Protein AF-A0A6I5NQ00-F1 (afdb_monomer_lite)

Sequence (84 aa):
MAPDIATAQWRQVEAAGLNQIRFAWAGALQPQQAHYYRLQGPLVLVECGNTQNNANHIHTVWRDLTNDFGGDIFSAHHNQIVHR

Secondary structure (DSSP, 8-state):
----HHHHHHHHHHHT-GGG-EEEEEE-SSTTS-EEEEEE-SSEEEEEEEEETTTTEEEEEEEETTS-TTTTHHHHHHHHS---

pLDDT: mean 90.24, std 9.54, range [47.59, 98.31]

Structure (mmCIF, N/CA/C/O backbone):
data_AF-A0A6I5NQ00-F1
#
_entry.id   AF-A0A6I5NQ00-F1
#
loop_
_atom_site.group_PDB
_atom_site.id
_atom_site.type_symbol
_atom_site.label_atom_id
_atom_site.label_alt_id
_atom_site.label_comp_id
_atom_site.label_asym_id
_atom_site.label_entity_id
_atom_site.label_seq_id
_atom_site.pdbx_PDB_ins_code
_atom_site.Cartn_x
_atom_site.Cartn_y
_atom_site.Cartn_z
_atom_site.occupancy
_atom_site.B_iso_or_equiv
_atom_site.auth_seq_id
_atom_site.auth_comp_id
_atom_site.auth_asym_id
_atom_site.auth_atom_id
_atom_site.pdbx_PDB_model_num
ATOM 1 N N . MET A 1 1 ? -3.207 17.922 22.601 1.00 47.59 1 MET A N 1
ATOM 2 C CA . MET A 1 1 ? -2.509 17.425 21.395 1.00 47.59 1 MET A CA 1
ATOM 3 C C . MET A 1 1 ? -3.323 16.278 20.845 1.00 47.59 1 MET A C 1
ATOM 5 O O . MET A 1 1 ? -3.791 15.477 21.647 1.00 47.59 1 MET A O 1
ATOM 9 N N . ALA A 1 2 ? -3.539 16.225 19.532 1.00 60.09 2 ALA A N 1
ATOM 10 C CA . ALA A 1 2 ? -4.103 15.026 18.923 1.00 60.09 2 ALA A CA 1
ATOM 11 C C . ALA A 1 2 ? -3.180 13.832 19.241 1.00 60.09 2 ALA A C 1
ATOM 13 O O . ALA A 1 2 ? -1.963 14.036 19.316 1.00 60.09 2 ALA A O 1
ATOM 14 N N . PRO A 1 3 ? -3.721 12.628 19.494 1.00 64.88 3 PRO A N 1
ATOM 15 C CA . PRO A 1 3 ? -2.891 11.439 19.638 1.00 64.88 3 PRO A CA 1
ATOM 16 C C . PRO A 1 3 ? -2.003 11.277 18.401 1.00 64.88 3 PRO A C 1
ATOM 18 O O . PRO A 1 3 ? -2.399 11.661 17.300 1.00 64.88 3 PRO A O 1
ATOM 21 N N . ASP A 1 4 ? -0.809 10.716 18.592 1.00 90.75 4 ASP A N 1
ATOM 22 C CA . ASP A 1 4 ? 0.057 10.351 17.475 1.00 90.75 4 ASP A CA 1
ATOM 23 C C . ASP A 1 4 ? -0.714 9.421 16.526 1.00 90.75 4 ASP A C 1
ATOM 25 O O . ASP A 1 4 ? -1.089 8.303 16.894 1.00 90.75 4 ASP A O 1
ATOM 29 N N . ILE A 1 5 ? -0.988 9.924 15.319 1.00 88.31 5 ILE A N 1
ATOM 30 C CA . ILE A 1 5 ? -1.813 9.253 14.311 1.00 88.31 5 ILE A CA 1
ATOM 31 C C . ILE A 1 5 ? -1.183 7.911 13.942 1.00 88.31 5 ILE A C 1
ATOM 33 O O . ILE A 1 5 ? -1.906 6.930 13.786 1.00 88.31 5 ILE A O 1
ATOM 37 N N . ALA A 1 6 ? 0.151 7.843 13.878 1.00 89.25 6 ALA A N 1
ATOM 38 C CA . ALA A 1 6 ? 0.857 6.607 13.573 1.00 89.25 6 ALA A CA 1
ATOM 39 C C . ALA A 1 6 ? 0.612 5.552 14.659 1.00 89.25 6 ALA A C 1
ATOM 41 O O . ALA A 1 6 ? 0.201 4.435 14.350 1.00 89.25 6 ALA A O 1
ATOM 42 N N . THR A 1 7 ? 0.775 5.916 15.935 1.00 93.12 7 THR A N 1
ATOM 43 C CA . THR A 1 7 ? 0.484 5.018 17.063 1.00 93.12 7 THR A CA 1
ATOM 44 C C . THR A 1 7 ? -0.982 4.576 17.089 1.00 93.12 7 THR A C 1
ATOM 46 O O . THR A 1 7 ? -1.266 3.403 17.337 1.00 93.12 7 THR A O 1
ATOM 49 N N . ALA A 1 8 ? -1.929 5.489 16.850 1.00 92.06 8 ALA A N 1
ATOM 50 C CA . ALA A 1 8 ? -3.356 5.165 16.854 1.00 92.06 8 ALA A CA 1
ATOM 51 C C . ALA A 1 8 ? -3.718 4.169 15.739 1.00 92.06 8 ALA A C 1
ATOM 53 O O . ALA A 1 8 ? -4.377 3.163 16.003 1.00 92.06 8 ALA A O 1
ATOM 54 N N . GLN A 1 9 ? -3.223 4.413 14.526 1.00 91.81 9 GLN A N 1
ATOM 55 C CA . GLN A 1 9 ? -3.443 3.550 13.367 1.00 91.81 9 GLN A CA 1
ATOM 56 C C . GLN A 1 9 ? -2.762 2.194 13.527 1.00 91.81 9 GLN A C 1
ATOM 58 O O . GLN A 1 9 ? -3.377 1.162 13.273 1.00 91.81 9 GLN A O 1
ATOM 63 N N . TRP A 1 10 ? -1.529 2.168 14.037 1.00 93.19 10 TRP A N 1
ATOM 64 C CA . TRP A 1 10 ? -0.830 0.919 14.330 1.00 93.19 10 TRP A CA 1
ATOM 65 C C . TRP A 1 10 ? -1.640 0.020 15.268 1.00 93.19 10 TRP A C 1
ATOM 67 O O . TRP A 1 10 ? -1.845 -1.153 14.965 1.00 93.19 10 TRP A O 1
ATOM 77 N N . ARG A 1 11 ? -2.176 0.578 16.363 1.00 95.31 11 ARG A N 1
ATOM 78 C CA . ARG A 1 11 ? -3.016 -0.177 17.308 1.00 95.31 11 ARG A CA 1
ATOM 79 C C . ARG A 1 11 ? -4.266 -0.753 16.647 1.00 95.31 11 ARG A C 1
ATOM 81 O O . ARG A 1 11 ? -4.644 -1.876 16.962 1.00 95.31 11 ARG A O 1
ATOM 88 N N . GLN A 1 12 ? -4.907 -0.008 15.746 1.00 94.38 12 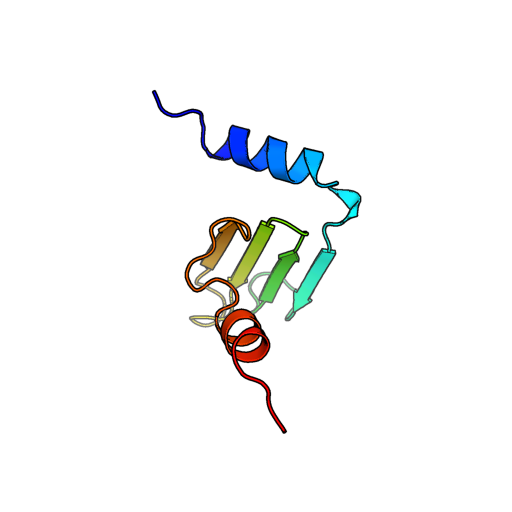GLN A N 1
ATOM 89 C CA . GLN A 1 12 ? -6.077 -0.498 15.012 1.00 94.38 12 GLN A CA 1
ATOM 90 C C . GLN A 1 12 ? -5.714 -1.638 14.056 1.00 94.38 12 GLN A C 1
ATOM 92 O O . GLN A 1 12 ? -6.401 -2.657 14.030 1.00 94.38 12 GLN A O 1
ATOM 97 N N . VAL A 1 13 ? -4.615 -1.500 13.311 1.00 95.00 13 VAL A N 1
ATOM 98 C CA . VAL A 1 13 ? -4.126 -2.534 12.388 1.00 95.00 13 VAL A CA 1
ATOM 99 C C . VAL A 1 13 ? -3.708 -3.799 13.139 1.00 95.00 13 VAL A C 1
ATOM 101 O O . VAL A 1 13 ? -4.044 -4.904 12.717 1.00 95.00 13 VAL A O 1
ATOM 104 N N . GLU A 1 14 ? -3.022 -3.653 14.272 1.00 96.12 14 GLU A N 1
ATOM 105 C CA . GLU A 1 14 ? -2.626 -4.771 15.128 1.00 96.12 14 GLU A CA 1
ATOM 106 C C . GLU A 1 14 ? -3.848 -5.493 15.712 1.00 96.12 14 GLU A C 1
ATOM 108 O O . GLU A 1 14 ? -3.942 -6.717 15.610 1.00 96.12 14 GLU A O 1
ATOM 113 N N . ALA A 1 15 ? -4.826 -4.743 16.232 1.00 96.62 15 ALA A N 1
ATOM 114 C CA . ALA A 1 15 ? -6.076 -5.294 16.756 1.00 96.62 15 ALA A CA 1
ATOM 115 C C . ALA A 1 15 ? -6.922 -6.002 15.681 1.00 96.62 15 ALA A C 1
ATOM 117 O O . ALA A 1 15 ? -7.613 -6.971 15.989 1.00 96.62 15 ALA A O 1
ATOM 118 N N . ALA A 1 16 ? -6.848 -5.558 14.421 1.00 95.50 16 ALA A N 1
ATOM 119 C CA . ALA A 1 16 ? -7.499 -6.209 13.281 1.00 95.50 16 ALA A CA 1
ATOM 120 C C . ALA A 1 16 ? -6.797 -7.504 12.819 1.00 95.50 16 ALA A C 1
ATOM 122 O O . ALA A 1 16 ? -7.339 -8.238 11.991 1.00 95.50 16 ALA A O 1
ATOM 123 N N . GLY A 1 17 ? -5.617 -7.809 13.366 1.00 96.81 17 GLY A N 1
ATOM 124 C CA . GLY A 1 17 ? -4.865 -9.028 13.098 1.00 96.81 17 GLY A CA 1
ATOM 125 C C . GLY A 1 1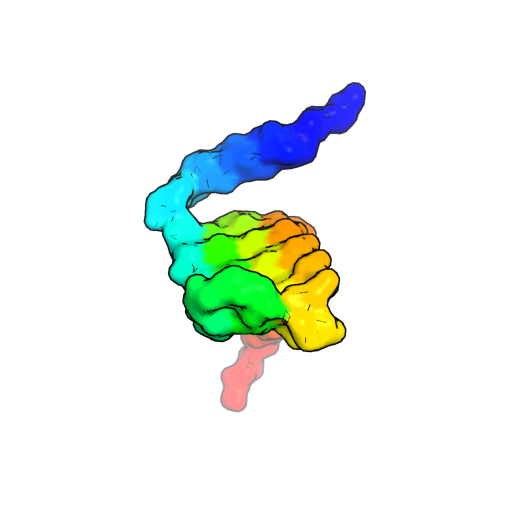7 ? -3.863 -8.874 11.956 1.00 96.81 17 GLY A C 1
ATOM 126 O O . GLY A 1 17 ? -4.205 -8.928 10.774 1.00 96.81 17 GLY A O 1
ATOM 127 N N . LEU A 1 18 ? -2.576 -8.793 12.306 1.00 95.69 18 LEU A N 1
ATOM 128 C CA . LEU A 1 18 ? -1.474 -8.690 11.336 1.00 95.69 18 LEU A CA 1
ATOM 129 C C . LEU A 1 18 ? -1.383 -9.900 10.392 1.00 95.69 18 LEU A C 1
ATOM 131 O O . LEU A 1 18 ? -0.939 -9.778 9.254 1.00 95.69 18 LEU A O 1
ATOM 135 N N . ASN A 1 19 ? -1.857 -11.066 10.830 1.00 97.44 19 ASN A N 1
ATOM 136 C CA . ASN A 1 19 ? -1.946 -12.280 10.015 1.00 97.44 19 ASN A CA 1
ATOM 137 C C . ASN A 1 19 ? -2.953 -12.172 8.853 1.00 97.44 19 ASN A C 1
ATOM 139 O O . ASN A 1 19 ? -2.953 -13.012 7.948 1.00 97.44 19 ASN A O 1
ATOM 143 N N . GLN A 1 20 ? -3.822 -11.162 8.862 1.00 97.12 20 GLN A N 1
ATOM 144 C CA . GLN A 1 20 ? -4.742 -10.880 7.762 1.00 97.12 20 GLN A CA 1
ATOM 145 C C . GLN A 1 20 ? -4.114 -9.996 6.682 1.00 97.12 20 GLN A C 1
ATOM 147 O O . GLN A 1 20 ? -4.670 -9.888 5.591 1.00 97.12 20 GLN A O 1
ATOM 152 N N . ILE A 1 21 ? -2.937 -9.417 6.939 1.00 97.69 21 ILE A N 1
ATOM 153 C CA . ILE A 1 21 ? -2.218 -8.629 5.944 1.00 97.69 21 ILE A CA 1
ATOM 154 C C . ILE A 1 21 ? -1.707 -9.563 4.845 1.00 97.69 21 ILE A C 1
ATOM 156 O O . ILE A 1 21 ? -1.152 -10.638 5.092 1.00 97.69 21 ILE A O 1
ATOM 160 N N . ARG A 1 22 ? -1.936 -9.162 3.600 1.00 98.31 22 ARG A N 1
ATOM 161 C CA . ARG A 1 22 ? -1.451 -9.829 2.397 1.00 98.31 22 ARG A CA 1
ATOM 162 C C . ARG A 1 22 ? -0.428 -8.943 1.716 1.00 98.31 22 ARG A C 1
ATOM 164 O O . ARG A 1 22 ? -0.619 -7.735 1.608 1.00 98.31 22 ARG A O 1
ATOM 171 N N . PHE A 1 23 ? 0.637 -9.572 1.244 1.00 98.19 23 PHE A N 1
ATOM 172 C CA . PHE A 1 23 ? 1.660 -8.933 0.436 1.00 98.19 23 PHE A CA 1
ATOM 173 C C . PHE A 1 23 ? 1.466 -9.304 -1.032 1.00 98.19 23 PHE A C 1
ATOM 175 O O . PHE A 1 23 ? 1.193 -10.462 -1.353 1.00 98.19 23 PHE A O 1
ATOM 182 N N . ALA A 1 24 ? 1.637 -8.328 -1.914 1.00 98.25 24 ALA A N 1
ATOM 183 C CA . ALA A 1 24 ? 1.706 -8.534 -3.350 1.00 98.25 24 ALA A CA 1
ATOM 184 C C . ALA A 1 24 ? 2.911 -7.785 -3.921 1.00 98.25 24 ALA A C 1
ATOM 186 O O . ALA A 1 24 ? 3.208 -6.667 -3.500 1.00 98.25 24 ALA A O 1
ATOM 187 N N . TRP A 1 25 ? 3.562 -8.398 -4.905 1.00 98.06 25 TRP A N 1
ATOM 188 C CA . TRP A 1 25 ? 4.662 -7.817 -5.667 1.00 98.06 25 TRP A CA 1
ATOM 189 C C . TRP A 1 25 ? 4.319 -7.827 -7.151 1.00 98.06 25 TRP A C 1
ATOM 191 O O . TRP A 1 25 ? 3.743 -8.795 -7.650 1.00 98.06 25 TRP A O 1
ATOM 201 N N . ALA A 1 26 ? 4.719 -6.781 -7.863 1.00 97.38 26 ALA A N 1
ATOM 202 C CA . ALA A 1 26 ? 4.678 -6.731 -9.313 1.00 97.38 26 ALA A CA 1
ATOM 203 C C . ALA A 1 26 ? 5.924 -6.022 -9.854 1.00 97.38 26 ALA A C 1
ATOM 205 O O . ALA A 1 26 ? 6.339 -4.987 -9.339 1.00 97.38 26 ALA A O 1
ATOM 206 N N . GLY A 1 27 ? 6.498 -6.557 -10.928 1.00 96.38 27 GLY A N 1
ATOM 207 C CA . GLY A 1 27 ? 7.670 -5.981 -11.586 1.00 96.38 27 GLY A CA 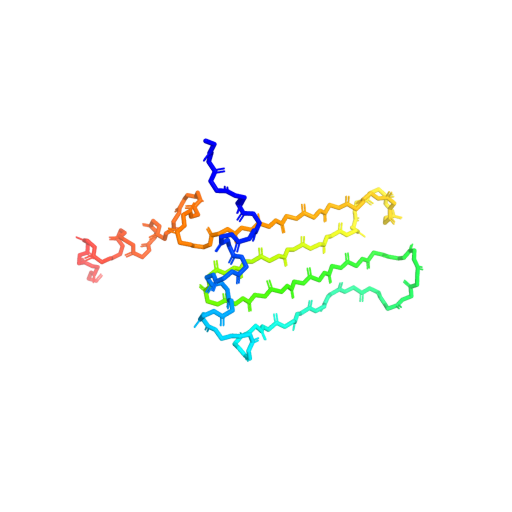1
ATOM 208 C C . GLY A 1 27 ? 8.972 -6.710 -11.265 1.00 96.38 27 GLY A C 1
ATOM 209 O O . GLY A 1 27 ? 8.981 -7.859 -10.817 1.00 96.38 27 GLY A O 1
ATOM 210 N N . ALA A 1 28 ? 10.081 -6.050 -11.567 1.00 96.00 28 ALA A N 1
ATOM 211 C CA . ALA A 1 28 ? 11.405 -6.651 -11.552 1.00 96.00 28 ALA A CA 1
ATOM 212 C C . ALA A 1 28 ? 11.884 -6.996 -10.138 1.00 96.00 28 ALA A C 1
ATOM 214 O O . ALA A 1 28 ? 11.611 -6.264 -9.202 1.00 96.00 28 ALA A O 1
ATOM 215 N N . LEU A 1 29 ? 12.660 -8.073 -9.993 1.00 96.00 29 LEU A N 1
ATOM 216 C CA . LEU A 1 29 ? 13.296 -8.455 -8.720 1.00 96.00 29 LEU A CA 1
ATOM 217 C C . LEU A 1 29 ? 14.711 -7.879 -8.553 1.00 96.00 29 LEU A C 1
ATOM 219 O O . LEU A 1 29 ? 15.328 -8.039 -7.504 1.00 96.00 29 LEU A O 1
ATOM 223 N N . GLN A 1 30 ? 15.245 -7.248 -9.599 1.00 94.81 30 GLN A N 1
ATOM 224 C CA . GLN A 1 30 ? 16.587 -6.677 -9.587 1.00 94.81 30 GLN A CA 1
ATOM 225 C C . GLN A 1 30 ? 16.566 -5.233 -9.067 1.00 94.81 30 GLN A C 1
ATOM 227 O O . GLN A 1 30 ? 15.608 -4.500 -9.337 1.00 94.81 30 GLN A O 1
ATOM 232 N N . PRO A 1 31 ? 17.624 -4.787 -8.364 1.00 89.12 31 PRO A N 1
ATOM 233 C CA . PRO A 1 31 ? 17.742 -3.401 -7.927 1.00 89.12 31 PRO A CA 1
ATOM 234 C C . PRO A 1 31 ? 17.635 -2.404 -9.086 1.00 89.12 31 PRO A C 1
ATOM 236 O O . PRO A 1 31 ? 18.050 -2.693 -10.206 1.00 89.12 31 PRO A O 1
ATOM 239 N N . GLN A 1 32 ? 17.130 -1.202 -8.784 1.00 87.06 32 GLN A N 1
ATOM 240 C CA . GLN A 1 32 ? 17.030 -0.067 -9.721 1.00 87.06 32 GLN A CA 1
ATOM 241 C C . GLN A 1 32 ? 16.147 -0.319 -10.957 1.00 87.06 32 GLN A C 1
ATOM 243 O O . GLN A 1 32 ? 16.235 0.403 -11.945 1.00 87.06 32 GLN A O 1
ATOM 248 N N . GLN A 1 33 ? 15.281 -1.331 -10.910 1.00 95.62 33 GLN A N 1
ATOM 249 C CA . GLN A 1 33 ? 14.309 -1.608 -11.963 1.00 95.62 33 GLN A CA 1
ATOM 250 C C . GLN A 1 33 ? 12.886 -1.305 -11.504 1.00 95.62 33 GLN A C 1
ATOM 252 O O . GLN A 1 33 ? 12.612 -1.164 -10.308 1.00 95.62 33 GLN A O 1
ATOM 257 N N . ALA A 1 34 ? 11.979 -1.207 -12.477 1.00 97.00 34 ALA A N 1
ATOM 258 C CA . ALA A 1 34 ? 10.595 -0.863 -12.218 1.00 97.00 34 ALA A CA 1
ATOM 259 C C . ALA A 1 34 ? 9.897 -1.942 -11.387 1.00 97.00 34 ALA A C 1
ATOM 261 O O . ALA A 1 34 ? 9.875 -3.117 -11.765 1.00 97.00 34 ALA A O 1
ATOM 262 N N . HIS A 1 35 ? 9.316 -1.533 -10.265 1.00 96.69 35 HIS A N 1
ATOM 263 C CA . HIS A 1 35 ? 8.620 -2.439 -9.362 1.00 96.69 35 HIS A CA 1
ATOM 264 C C . HIS A 1 35 ? 7.503 -1.739 -8.597 1.00 96.69 35 HIS A C 1
ATOM 266 O O . HIS A 1 35 ? 7.416 -0.511 -8.537 1.00 96.69 35 HIS A O 1
ATOM 272 N N . TYR A 1 36 ? 6.643 -2.557 -8.017 1.00 97.25 36 TYR A N 1
ATOM 273 C CA . TYR A 1 36 ? 5.529 -2.172 -7.182 1.00 97.25 36 TYR A CA 1
ATOM 274 C C . TYR A 1 36 ? 5.326 -3.242 -6.114 1.00 97.25 36 TYR A C 1
ATOM 276 O O . TYR A 1 36 ? 5.454 -4.440 -6.385 1.00 97.25 36 TYR A O 1
ATOM 284 N N . TYR A 1 37 ? 4.949 -2.821 -4.914 1.00 97.56 37 TYR A N 1
ATOM 285 C CA . TYR A 1 37 ? 4.424 -3.735 -3.915 1.00 97.56 37 TYR A CA 1
ATOM 286 C C . TYR A 1 37 ? 3.260 -3.129 -3.153 1.00 97.56 37 TYR A C 1
ATOM 288 O O . TYR A 1 37 ? 3.115 -1.909 -3.038 1.00 97.56 37 TYR A O 1
ATOM 296 N N . ARG A 1 38 ? 2.448 -4.020 -2.590 1.00 98.00 38 ARG A N 1
ATOM 297 C CA . ARG A 1 38 ? 1.311 -3.659 -1.757 1.00 98.00 38 ARG A CA 1
ATOM 298 C C . ARG A 1 38 ? 1.238 -4.521 -0.515 1.00 98.00 38 ARG A C 1
ATOM 300 O O . ARG A 1 38 ? 1.402 -5.738 -0.589 1.00 98.00 38 ARG A O 1
ATOM 307 N N . LEU A 1 39 ? 0.920 -3.882 0.602 1.00 97.75 39 LEU A N 1
ATOM 308 C CA . LEU A 1 39 ? 0.418 -4.521 1.810 1.00 97.75 39 LEU A CA 1
ATOM 309 C C . LEU A 1 39 ? -1.061 -4.174 1.937 1.00 97.75 39 LEU A C 1
ATOM 311 O O . LEU A 1 39 ? -1.430 -3.002 1.898 1.00 97.75 39 LEU A O 1
ATOM 315 N N . GLN A 1 40 ? -1.907 -5.186 2.068 1.00 97.44 40 GLN A N 1
ATOM 316 C CA . GLN A 1 40 ? -3.348 -5.003 2.186 1.00 97.44 40 GLN A CA 1
ATOM 317 C C . GLN A 1 40 ? -3.876 -5.827 3.350 1.00 97.44 40 GLN A C 1
ATOM 319 O O . GLN A 1 40 ? -3.766 -7.052 3.344 1.00 97.44 40 GLN A O 1
ATOM 324 N N . GLY A 1 41 ? -4.443 -5.148 4.340 1.00 96.12 41 GLY A N 1
ATOM 325 C CA . GLY A 1 41 ? -5.217 -5.750 5.417 1.00 96.12 41 GLY A CA 1
ATOM 326 C C . GLY A 1 41 ? -6.679 -5.299 5.361 1.00 96.12 41 GLY A C 1
ATOM 327 O O . GLY A 1 41 ? -7.063 -4.563 4.452 1.00 96.12 41 GLY A O 1
ATOM 328 N N . PRO A 1 42 ? -7.495 -5.698 6.346 1.00 94.38 42 PRO A N 1
ATOM 329 C CA . PRO A 1 42 ? -8.905 -5.311 6.408 1.00 94.38 42 PRO A CA 1
ATOM 330 C C . PRO A 1 42 ? -9.120 -3.799 6.552 1.00 94.38 42 PRO A C 1
ATOM 332 O O . PRO A 1 42 ? -10.082 -3.268 6.013 1.00 94.38 42 PRO A O 1
ATOM 335 N N . LEU A 1 43 ? -8.229 -3.116 7.281 1.00 94.88 43 LEU A N 1
ATOM 336 C CA . LEU A 1 43 ? -8.367 -1.691 7.616 1.00 94.88 43 LEU A CA 1
ATOM 337 C C . LEU A 1 43 ? -7.309 -0.798 6.955 1.00 94.88 43 LEU A C 1
ATOM 339 O O . LEU A 1 43 ? -7.402 0.421 7.036 1.00 94.88 43 LEU A O 1
ATOM 343 N N . VAL A 1 44 ? -6.288 -1.383 6.324 1.00 95.12 44 VAL A N 1
ATOM 344 C CA . VAL A 1 44 ? -5.118 -0.636 5.849 1.00 95.12 44 VAL A CA 1
ATOM 345 C C . VAL A 1 44 ? -4.681 -1.071 4.459 1.00 95.12 44 VAL A C 1
ATOM 347 O O . VAL A 1 44 ? -4.638 -2.265 4.146 1.00 95.12 44 VAL A O 1
ATOM 350 N N . LEU A 1 45 ? -4.287 -0.085 3.655 1.00 95.62 45 LEU A N 1
ATOM 351 C CA . LEU A 1 45 ? -3.576 -0.272 2.397 1.00 95.62 45 LEU A CA 1
ATOM 352 C C . LEU A 1 45 ? -2.255 0.493 2.443 1.00 95.62 45 LEU A C 1
ATOM 354 O O . LEU A 1 45 ? -2.239 1.678 2.771 1.00 95.62 45 LEU A O 1
ATOM 358 N N . VAL A 1 46 ? -1.157 -0.160 2.076 1.00 96.62 46 VAL A N 1
ATOM 359 C CA . VAL A 1 46 ? 0.118 0.505 1.787 1.00 96.62 46 VAL A CA 1
ATOM 360 C C . VAL A 1 46 ? 0.545 0.105 0.391 1.00 96.62 46 VAL A C 1
ATOM 362 O O . VAL A 1 46 ? 0.673 -1.083 0.106 1.00 96.62 46 VAL A O 1
ATOM 365 N N . GLU A 1 47 ? 0.789 1.085 -0.464 1.00 97.19 47 GLU A N 1
ATOM 366 C CA . GLU A 1 47 ? 1.257 0.887 -1.830 1.00 97.19 47 GLU A CA 1
ATOM 367 C C . GLU A 1 47 ? 2.575 1.617 -2.016 1.00 97.19 47 GLU A C 1
ATOM 369 O O . GLU A 1 47 ? 2.721 2.763 -1.598 1.00 97.19 47 GLU A O 1
ATOM 374 N N . CYS A 1 48 ? 3.528 0.958 -2.659 1.00 96.50 48 CYS A N 1
ATOM 375 C CA . CYS A 1 48 ? 4.788 1.556 -3.059 1.00 96.50 48 CYS A CA 1
ATOM 376 C C . CYS A 1 48 ? 5.019 1.247 -4.532 1.00 96.50 48 CYS A C 1
ATOM 378 O O . CYS A 1 48 ? 4.942 0.091 -4.947 1.00 96.50 48 CYS A O 1
ATOM 380 N N . GLY A 1 49 ? 5.275 2.280 -5.325 1.00 96.06 49 GLY A N 1
ATOM 381 C CA . GLY A 1 49 ? 5.487 2.179 -6.759 1.00 96.06 49 GLY A CA 1
ATOM 382 C C . GLY A 1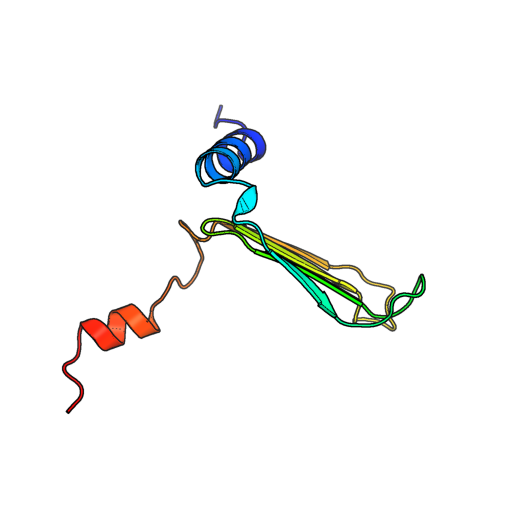 49 ? 6.749 2.911 -7.177 1.00 96.06 49 GLY A C 1
ATOM 383 O O . GLY A 1 49 ? 6.954 4.071 -6.830 1.00 96.06 49 GLY A O 1
ATOM 384 N N . ASN A 1 50 ? 7.568 2.243 -7.979 1.00 95.69 50 ASN A N 1
ATOM 385 C CA . ASN A 1 50 ? 8.743 2.807 -8.623 1.00 95.69 50 ASN A CA 1
ATOM 386 C C . ASN A 1 50 ? 8.736 2.463 -10.112 1.00 95.69 50 ASN A C 1
ATOM 388 O O . ASN A 1 50 ? 9.588 1.731 -10.601 1.00 95.69 50 ASN A O 1
ATOM 392 N N . THR A 1 51 ? 7.724 2.921 -10.837 1.00 93.06 51 THR A N 1
ATOM 393 C CA . THR A 1 51 ? 7.561 2.624 -12.271 1.00 93.06 51 THR A CA 1
ATOM 394 C C . THR A 1 51 ? 7.748 3.856 -13.153 1.00 93.06 51 THR A C 1
ATOM 396 O O . THR A 1 51 ? 7.904 3.729 -14.365 1.00 93.06 51 THR A O 1
ATOM 399 N N . GLN A 1 52 ? 7.769 5.049 -12.555 1.00 90.94 52 GLN A N 1
ATOM 400 C CA . GLN A 1 52 ? 7.898 6.323 -13.258 1.00 90.94 52 GLN A CA 1
ATOM 401 C C . GLN A 1 52 ? 9.360 6.680 -13.526 1.00 90.94 52 GLN A C 1
ATOM 403 O O . GLN A 1 52 ? 10.266 6.191 -12.850 1.00 90.94 52 GLN A O 1
ATOM 408 N N . ASN A 1 53 ? 9.579 7.554 -14.514 1.00 92.31 53 ASN A N 1
ATOM 409 C CA . ASN A 1 53 ? 10.885 8.130 -14.840 1.00 92.31 53 ASN A CA 1
ATOM 410 C C . ASN A 1 53 ? 12.009 7.083 -14.946 1.00 92.31 53 ASN A C 1
ATOM 412 O O . ASN A 1 53 ? 13.105 7.276 -14.433 1.00 92.31 53 ASN A O 1
ATOM 416 N N . ASN A 1 54 ? 11.738 5.951 -15.601 1.00 92.50 54 ASN A N 1
ATOM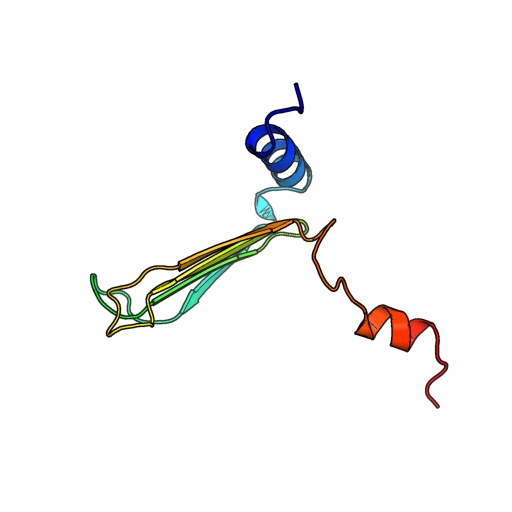 417 C CA . ASN A 1 54 ? 12.696 4.849 -15.713 1.00 92.50 54 ASN A CA 1
ATOM 418 C C . ASN A 1 54 ? 13.132 4.286 -14.340 1.00 92.50 54 ASN A C 1
ATOM 420 O O . ASN A 1 54 ? 14.312 4.032 -14.111 1.00 92.50 54 ASN A O 1
ATOM 424 N N . ALA A 1 55 ? 12.160 4.104 -13.437 1.00 91.44 55 ALA A N 1
ATOM 425 C CA . ALA A 1 55 ? 12.329 3.551 -12.091 1.00 91.44 55 ALA A CA 1
ATOM 426 C C . ALA A 1 55 ? 13.265 4.362 -11.174 1.00 91.44 55 ALA A C 1
ATOM 428 O O . ALA A 1 55 ? 14.006 3.791 -10.369 1.00 91.44 55 ALA A O 1
ATOM 429 N N . ASN A 1 56 ? 13.221 5.693 -11.282 1.00 92.06 56 ASN A N 1
ATOM 430 C CA . ASN A 1 56 ? 14.026 6.599 -10.455 1.00 92.06 56 ASN A CA 1
ATOM 431 C C . ASN A 1 56 ? 13.204 7.524 -9.539 1.00 92.06 56 ASN A C 1
ATOM 433 O O . ASN A 1 56 ? 13.780 8.372 -8.858 1.00 92.06 56 ASN A O 1
ATOM 437 N N . HIS A 1 57 ? 11.878 7.370 -9.514 1.00 93.38 57 HIS A N 1
ATOM 438 C CA . HIS A 1 57 ? 10.972 8.206 -8.732 1.00 93.38 57 HIS A CA 1
ATOM 439 C C . HIS A 1 57 ? 9.975 7.322 -7.980 1.00 93.38 57 HIS A C 1
ATOM 441 O O . HIS A 1 57 ? 8.992 6.835 -8.543 1.00 93.38 57 HIS A O 1
ATOM 447 N N . ILE A 1 58 ? 10.265 7.105 -6.697 1.00 93.44 58 ILE A N 1
ATOM 448 C CA . ILE A 1 58 ? 9.470 6.252 -5.814 1.00 93.44 58 ILE A CA 1
ATOM 449 C C . ILE A 1 58 ? 8.304 7.053 -5.236 1.00 93.44 58 ILE A C 1
ATOM 451 O O . ILE A 1 58 ? 8.494 8.147 -4.706 1.00 93.44 58 ILE A O 1
ATOM 455 N N . HIS A 1 59 ? 7.114 6.464 -5.277 1.00 95.69 59 HIS A N 1
ATOM 456 C CA . HIS A 1 59 ? 5.929 6.941 -4.579 1.00 95.69 59 HIS A CA 1
ATOM 457 C C . HIS A 1 59 ? 5.464 5.905 -3.567 1.00 95.69 59 HIS A C 1
ATOM 459 O O . HIS A 1 59 ? 5.403 4.718 -3.883 1.00 95.69 59 HIS A O 1
ATOM 465 N N . THR A 1 60 ? 5.050 6.374 -2.394 1.00 95.00 60 THR A N 1
ATOM 466 C CA . THR A 1 60 ? 4.404 5.541 -1.381 1.00 95.00 60 THR A CA 1
ATOM 467 C C . THR A 1 60 ? 3.117 6.206 -0.933 1.00 95.00 60 THR A C 1
ATOM 469 O O . THR A 1 60 ? 3.082 7.413 -0.696 1.00 95.00 60 THR A O 1
ATOM 472 N N . VAL A 1 61 ? 2.066 5.409 -0.797 1.00 94.81 61 VAL A N 1
ATOM 473 C CA . VAL A 1 61 ? 0.774 5.823 -0.262 1.00 94.81 61 VAL A CA 1
ATOM 474 C C . VAL A 1 61 ? 0.397 4.885 0.875 1.00 94.81 61 VAL A C 1
ATOM 476 O O . VAL A 1 61 ? 0.608 3.676 0.802 1.00 94.81 61 VAL A O 1
ATOM 479 N N . TRP A 1 62 ? -0.184 5.455 1.923 1.00 93.81 62 TRP A N 1
ATOM 480 C CA . TRP A 1 62 ? -0.854 4.735 2.997 1.00 93.81 62 TRP A CA 1
ATOM 481 C C . TRP A 1 62 ? -2.306 5.218 3.072 1.00 93.81 62 TRP A C 1
ATOM 483 O O . TRP A 1 62 ? -2.559 6.418 2.946 1.00 93.81 62 TRP A O 1
ATOM 493 N N . ARG A 1 63 ? -3.252 4.289 3.244 1.00 93.25 63 ARG A N 1
ATOM 494 C CA . ARG A 1 63 ? -4.691 4.569 3.352 1.00 93.25 63 ARG A CA 1
ATOM 495 C C . ARG A 1 63 ? -5.280 3.870 4.570 1.00 93.25 63 ARG A C 1
ATOM 497 O O . ARG A 1 63 ? -5.026 2.683 4.786 1.00 93.25 63 ARG A O 1
ATOM 504 N N . ASP A 1 64 ? -6.108 4.611 5.297 1.00 92.56 64 ASP A N 1
ATOM 505 C CA . ASP A 1 64 ? -7.064 4.085 6.267 1.00 92.56 64 ASP A CA 1
ATOM 506 C C . ASP A 1 64 ? -8.359 3.744 5.521 1.00 92.56 64 ASP A C 1
ATOM 508 O O . ASP A 1 64 ? -9.056 4.636 5.040 1.00 92.56 64 ASP A O 1
ATOM 512 N N . LEU A 1 65 ? -8.668 2.452 5.409 1.00 91.88 65 LEU A N 1
ATOM 513 C CA . LEU A 1 65 ? -9.835 1.972 4.666 1.00 91.88 65 LEU A CA 1
ATOM 514 C C . LEU A 1 65 ? -11.160 2.247 5.396 1.00 91.88 65 LEU A C 1
ATOM 516 O O . LEU A 1 65 ? -12.224 2.166 4.787 1.00 91.88 65 LEU A O 1
ATOM 520 N N . THR A 1 66 ? -11.117 2.589 6.687 1.00 89.12 66 THR A N 1
ATOM 521 C CA . THR A 1 66 ? -12.307 2.934 7.483 1.00 89.12 66 THR A CA 1
ATOM 522 C C . THR A 1 66 ? -12.726 4.390 7.325 1.00 89.12 66 THR A C 1
ATOM 524 O O . THR A 1 66 ? -13.875 4.736 7.597 1.00 89.12 66 THR A O 1
ATOM 527 N N . ASN A 1 67 ? -11.809 5.233 6.854 1.00 88.56 67 ASN A N 1
ATOM 528 C CA . ASN A 1 67 ? -12.026 6.651 6.602 1.00 88.56 67 ASN A CA 1
ATOM 529 C C . ASN A 1 67 ? -11.508 7.042 5.208 1.00 88.56 67 ASN A C 1
ATOM 531 O O . ASN A 1 67 ? -10.903 8.098 5.011 1.00 88.56 67 ASN A O 1
ATOM 535 N N . ASP A 1 68 ? -11.702 6.139 4.248 1.00 87.69 68 ASP A N 1
ATOM 536 C CA . ASP A 1 68 ? -11.144 6.266 2.912 1.00 87.69 68 ASP A CA 1
ATOM 537 C C . ASP A 1 68 ? -11.954 7.245 2.067 1.00 87.69 68 ASP A C 1
ATOM 539 O O . ASP A 1 68 ? -13.190 7.208 2.016 1.00 87.69 68 ASP A O 1
ATOM 543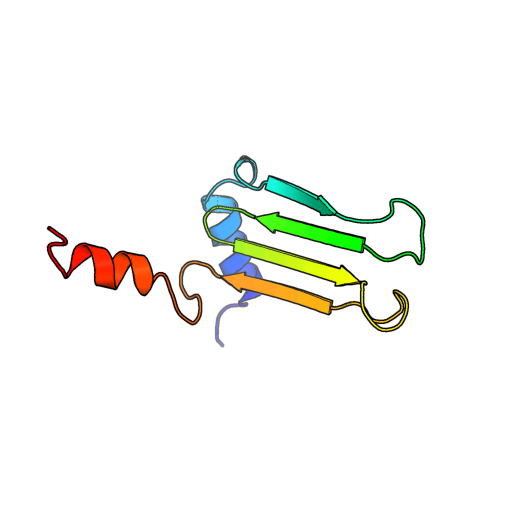 N N . PHE A 1 69 ? -11.251 8.119 1.358 1.00 81.94 69 PHE A N 1
ATOM 544 C CA . PHE A 1 69 ? -11.906 9.082 0.492 1.00 81.94 69 PHE A CA 1
ATOM 545 C C . PHE A 1 69 ? -12.574 8.361 -0.684 1.00 81.94 69 PHE A C 1
ATOM 547 O O . PHE A 1 69 ? -11.924 7.646 -1.444 1.00 81.94 69 PHE A O 1
ATOM 554 N N . GLY A 1 70 ? -13.882 8.571 -0.843 1.00 79.81 70 GLY A N 1
ATOM 555 C CA . GLY A 1 70 ? -14.687 7.927 -1.883 1.00 79.81 70 GLY A CA 1
ATOM 556 C C . GLY A 1 70 ? -15.366 6.621 -1.460 1.00 79.81 70 GLY A C 1
ATOM 557 O O . GLY A 1 70 ? -16.238 6.173 -2.200 1.00 79.81 70 GLY A O 1
ATOM 558 N N . GLY A 1 71 ? -15.049 6.067 -0.278 1.00 78.56 71 GLY A N 1
ATOM 559 C CA . GLY A 1 71 ? -15.716 4.897 0.315 1.00 78.56 71 GLY A CA 1
ATOM 560 C C . GLY A 1 71 ? -16.034 3.763 -0.673 1.00 78.56 71 GLY A C 1
ATOM 561 O O . GLY A 1 71 ? -15.293 3.519 -1.622 1.00 78.56 71 GLY A O 1
ATOM 562 N N . ASP A 1 72 ? -17.173 3.092 -0.470 1.00 78.94 72 ASP A N 1
ATOM 563 C CA . ASP A 1 72 ? -17.750 2.146 -1.438 1.00 78.94 72 ASP A CA 1
ATOM 564 C C . ASP A 1 72 ? -19.075 2.686 -1.997 1.00 78.94 72 ASP A C 1
ATOM 566 O O . ASP A 1 72 ? -20.168 2.163 -1.763 1.00 78.94 72 ASP A O 1
ATOM 570 N N . ILE A 1 73 ? -18.979 3.810 -2.710 1.00 82.31 73 ILE A N 1
ATOM 571 C CA . ILE A 1 73 ? -20.137 4.491 -3.307 1.00 82.31 73 ILE A CA 1
ATOM 572 C C . ILE A 1 73 ? -20.915 3.605 -4.288 1.00 82.31 73 ILE A C 1
ATOM 574 O O . ILE A 1 73 ? -22.126 3.770 -4.425 1.00 82.31 73 ILE A O 1
ATOM 578 N N . PHE A 1 74 ? -20.250 2.651 -4.946 1.00 79.69 74 PHE A N 1
ATOM 579 C CA . PHE A 1 74 ? -20.899 1.744 -5.889 1.00 79.69 74 PHE A CA 1
ATOM 580 C C . PHE A 1 74 ? -21.741 0.695 -5.170 1.00 79.69 74 PHE A C 1
ATOM 582 O O . PHE A 1 74 ? -22.905 0.516 -5.531 1.00 79.69 74 PHE A O 1
ATOM 589 N N . SER A 1 75 ? -21.205 0.048 -4.132 1.00 81.06 75 SER A N 1
ATOM 590 C CA . SER A 1 75 ? -21.984 -0.872 -3.299 1.00 81.06 75 SER A CA 1
ATOM 591 C C . SER A 1 75 ? -23.125 -0.146 -2.590 1.00 81.06 75 SER A C 1
ATOM 593 O O . SER A 1 75 ? -24.257 -0.627 -2.584 1.00 81.06 75 SER A O 1
ATOM 595 N N . ALA A 1 76 ? -22.877 1.060 -2.066 1.00 83.69 76 ALA A N 1
ATOM 596 C CA . ALA A 1 76 ? -23.914 1.874 -1.436 1.00 83.69 76 ALA A CA 1
ATOM 597 C C . ALA A 1 76 ? -25.070 2.192 -2.402 1.00 83.69 76 ALA A C 1
ATOM 599 O O . ALA A 1 76 ? -26.230 1.991 -2.049 1.00 83.69 76 ALA A O 1
ATOM 600 N N . HIS A 1 77 ? -24.765 2.618 -3.631 1.00 83.56 77 HIS A N 1
ATOM 601 C CA . HIS A 1 77 ? -25.766 2.842 -4.676 1.00 83.56 77 HIS A CA 1
ATOM 602 C C . HIS A 1 77 ? -26.515 1.552 -5.043 1.00 83.56 77 HIS A C 1
ATOM 604 O O . HIS A 1 77 ? -27.743 1.549 -5.105 1.00 83.56 77 HIS A O 1
ATOM 610 N N . HIS A 1 78 ? -25.791 0.447 -5.249 1.00 84.25 78 HIS A N 1
ATOM 611 C CA . HIS A 1 78 ? -26.379 -0.845 -5.609 1.00 84.25 78 HIS A CA 1
ATOM 612 C C . HIS A 1 78 ? -27.358 -1.361 -4.545 1.00 84.25 78 HIS A C 1
ATOM 614 O O . HIS A 1 78 ? -28.411 -1.889 -4.879 1.00 84.25 78 HIS A O 1
ATOM 620 N N . ASN A 1 79 ? -27.053 -1.159 -3.262 1.00 85.19 79 ASN A N 1
ATOM 621 C CA . ASN A 1 79 ? -27.924 -1.573 -2.159 1.00 85.19 79 ASN A CA 1
ATOM 622 C C . ASN A 1 79 ? -29.140 -0.651 -1.963 1.00 85.19 79 ASN A C 1
ATOM 624 O O . ASN A 1 79 ? -30.117 -1.050 -1.331 1.00 85.19 79 ASN A O 1
ATOM 628 N N . GLN A 1 80 ? -29.092 0.581 -2.476 1.00 83.00 80 GLN A N 1
ATOM 629 C CA . GLN A 1 80 ? -30.200 1.538 -2.402 1.00 83.00 80 GLN A CA 1
ATOM 630 C C . GLN A 1 80 ? -31.186 1.406 -3.565 1.00 83.00 80 GLN A C 1
ATOM 632 O O . GLN A 1 80 ? -32.330 1.847 -3.446 1.00 83.00 80 GLN A O 1
ATOM 637 N N . ILE A 1 81 ? -30.771 0.802 -4.680 1.00 77.19 81 ILE A N 1
ATOM 638 C CA . ILE A 1 81 ? -31.596 0.662 -5.878 1.00 77.19 81 ILE A CA 1
ATOM 639 C C . ILE A 1 81 ? -31.853 -0.817 -6.148 1.00 77.19 81 ILE A C 1
ATOM 641 O O . ILE A 1 81 ? -30.936 -1.594 -6.384 1.00 77.19 81 ILE A O 1
ATOM 645 N N . VAL A 1 82 ? -33.128 -1.210 -6.176 1.00 74.25 82 VAL A N 1
ATOM 646 C CA . VAL A 1 82 ? -33.504 -2.551 -6.637 1.00 74.25 82 VAL A CA 1
ATOM 647 C C . VAL A 1 82 ? -33.242 -2.629 -8.139 1.00 74.25 82 VAL A C 1
ATOM 649 O O . VAL A 1 82 ? -34.023 -2.125 -8.947 1.00 74.25 82 VAL A O 1
ATOM 652 N N . HIS A 1 83 ? -32.133 -3.256 -8.510 1.00 68.62 83 HIS A N 1
ATOM 653 C CA . HIS A 1 83 ? -31.830 -3.586 -9.894 1.00 68.62 83 HIS A CA 1
ATOM 654 C C . HIS A 1 83 ? -32.637 -4.834 -10.291 1.00 68.62 83 HIS A C 1
ATOM 656 O O . HIS A 1 83 ? -32.493 -5.888 -9.671 1.00 68.62 83 HIS A O 1
ATOM 662 N N . ARG A 1 84 ? -33.542 -4.683 -11.266 1.00 62.84 84 ARG A N 1
ATOM 663 C CA . ARG A 1 84 ? -34.278 -5.784 -11.911 1.00 62.84 84 ARG A CA 1
ATOM 664 C C . ARG A 1 84 ? -33.516 -6.311 -13.114 1.00 62.84 84 ARG A C 1
ATOM 666 O O . ARG A 1 84 ? -32.906 -5.472 -13.811 1.00 62.84 84 ARG A O 1
#

Foldseek 3Di:
DPPDPVVVVVVVCVVQPPVQWDKDKDFDPDPQAWIKMWIDHPQKIWIWTQHPPRSPDIDIDIDGLVPGPPHPVVVVVPVVDPDD

Radius of gyration: 17.0 Å; chains: 1; bounding box: 52×30×37 Å